Protein AF-A0A8S3S6G8-F1 (afdb_monomer_lite)

Foldseek 3Di:
DDDDDDDDDDDDDDPDDDDDPDDDDDDDDDDPDDPVNVVVVVVVVPPDPPPPPPPFAWDWDADPQGIEIWTWDADPVPRWIKTKFAFAAQFDQCDDPNPPPDTHGDHRDDDHHYRHDHAADEDDDDDPVCVVVDDPHYDSRHRGDMDMDTDD

Organism: Mytilus edulis (NCBI:txid6550)

Structure (mmCIF, N/CA/C/O backbone):
data_AF-A0A8S3S6G8-F1
#
_entry.id   AF-A0A8S3S6G8-F1
#
loop_
_atom_site.group_PDB
_atom_site.id
_atom_site.type_symbol
_atom_site.label_atom_id
_atom_site.label_alt_id
_atom_site.label_comp_id
_atom_site.label_asym_id
_atom_site.label_entity_id
_atom_site.label_seq_id
_atom_site.pdbx_PDB_ins_code
_atom_site.Cartn_x
_atom_site.Cartn_y
_atom_site.Cartn_z
_atom_site.occupancy
_atom_site.B_iso_or_equiv
_atom_site.auth_seq_id
_atom_site.auth_comp_id
_atom_site.auth_asym_id
_atom_site.auth_atom_id
_atom_site.pdbx_PDB_model_num
ATOM 1 N N . MET A 1 1 ? 22.219 21.750 53.949 1.00 35.62 1 MET A N 1
ATOM 2 C CA . MET A 1 1 ? 22.223 23.193 53.632 1.00 35.62 1 MET A CA 1
ATOM 3 C C . MET A 1 1 ? 22.457 23.296 52.139 1.00 35.62 1 MET A C 1
ATOM 5 O O . MET A 1 1 ? 23.449 22.751 51.696 1.00 35.62 1 MET A O 1
ATOM 9 N N . ASP A 1 2 ? 21.628 23.855 51.281 1.00 35.1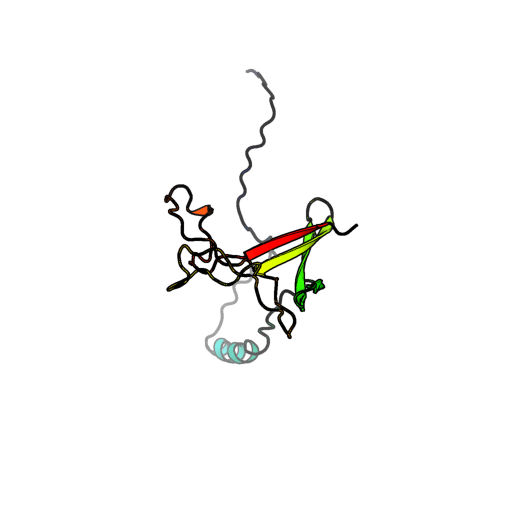9 2 ASP A N 1
ATOM 10 C CA . ASP A 1 2 ? 20.267 24.371 51.324 1.00 35.19 2 ASP A CA 1
ATOM 11 C C . ASP A 1 2 ? 19.784 24.314 49.858 1.00 35.19 2 ASP A C 1
ATOM 13 O O . ASP A 1 2 ? 20.585 24.209 48.927 1.00 35.19 2 ASP A O 1
ATOM 17 N N . ARG A 1 3 ? 18.472 24.292 49.669 1.00 42.91 3 ARG A N 1
ATOM 18 C CA . ARG A 1 3 ? 17.760 24.155 48.400 1.00 42.91 3 ARG A CA 1
ATOM 19 C C . ARG A 1 3 ? 18.036 25.338 47.475 1.00 42.91 3 ARG A C 1
ATOM 21 O O . ARG A 1 3 ? 17.983 26.462 47.949 1.00 42.91 3 ARG A O 1
ATOM 28 N N . GLN A 1 4 ? 18.043 25.099 46.162 1.00 39.19 4 GLN A N 1
ATOM 29 C CA . GLN A 1 4 ? 17.158 25.836 45.251 1.00 39.19 4 GLN A CA 1
ATOM 30 C C . GLN A 1 4 ? 16.626 24.907 44.150 1.00 39.19 4 GLN A C 1
ATOM 32 O O . GLN A 1 4 ? 17.378 24.251 43.436 1.00 39.19 4 GLN A O 1
ATOM 37 N N . ARG A 1 5 ? 15.291 24.845 44.070 1.00 40.88 5 ARG A N 1
ATOM 38 C CA . ARG A 1 5 ? 14.514 24.325 42.941 1.00 40.88 5 ARG A CA 1
ATOM 39 C C . ARG A 1 5 ? 14.622 25.316 41.785 1.00 40.88 5 ARG A C 1
ATOM 41 O O . ARG A 1 5 ? 14.381 26.497 42.009 1.00 40.88 5 ARG A O 1
ATOM 48 N N . LEU A 1 6 ? 14.773 24.807 40.569 1.00 28.20 6 LEU A N 1
ATOM 49 C CA . LEU A 1 6 ? 14.098 25.363 39.400 1.00 28.20 6 LEU A CA 1
ATOM 50 C C . LEU A 1 6 ? 13.431 24.202 38.659 1.00 28.20 6 LEU A C 1
ATOM 52 O O . LEU A 1 6 ? 14.081 23.252 38.237 1.00 28.20 6 LEU A O 1
ATOM 56 N N . ILE A 1 7 ? 12.104 24.277 38.627 1.00 38.00 7 ILE A N 1
ATOM 57 C CA . ILE A 1 7 ? 11.187 23.449 37.850 1.00 38.00 7 ILE A CA 1
ATOM 58 C C . ILE A 1 7 ? 10.970 24.204 36.542 1.00 38.00 7 ILE A C 1
ATOM 60 O O . ILE A 1 7 ? 10.486 25.331 36.612 1.00 38.00 7 ILE A O 1
ATOM 64 N N . ILE A 1 8 ? 11.306 23.598 35.402 1.00 40.16 8 ILE A N 1
ATOM 65 C CA . ILE A 1 8 ? 10.602 23.784 34.124 1.00 40.16 8 ILE A CA 1
ATOM 66 C C . ILE A 1 8 ? 10.670 22.436 33.395 1.00 40.16 8 ILE A C 1
ATOM 68 O O . ILE A 1 8 ? 11.695 21.754 33.430 1.00 40.16 8 ILE A O 1
ATOM 72 N N . ASP A 1 9 ? 9.533 22.033 32.849 1.00 30.72 9 ASP A N 1
ATOM 73 C CA . ASP A 1 9 ? 9.119 20.658 32.610 1.00 30.72 9 ASP A CA 1
ATOM 74 C C . ASP A 1 9 ? 10.018 19.860 31.662 1.00 30.72 9 ASP A C 1
ATOM 76 O O . ASP A 1 9 ? 10.218 20.187 30.492 1.00 30.72 9 ASP A O 1
ATOM 80 N N . GLY A 1 10 ? 10.545 18.765 32.207 1.00 37.66 10 GLY A N 1
ATOM 81 C CA . GLY A 1 10 ? 11.263 17.739 31.481 1.00 37.66 10 GLY A CA 1
ATOM 82 C C . GLY A 1 10 ? 10.311 16.653 31.005 1.00 37.66 10 GLY A C 1
ATOM 83 O O . GLY A 1 10 ? 9.772 15.907 31.815 1.00 37.66 10 GLY A O 1
ATOM 84 N N . TYR A 1 11 ? 10.202 16.507 29.690 1.00 34.50 11 TYR A N 1
ATOM 85 C CA . TYR A 1 11 ? 9.819 15.248 29.064 1.00 34.50 11 TYR A CA 1
ATOM 86 C C . TYR A 1 11 ? 10.816 14.961 27.942 1.00 34.50 11 TYR A C 1
ATOM 88 O O . TYR A 1 11 ? 10.641 15.340 26.788 1.00 34.50 11 TYR A O 1
ATOM 96 N N . TYR A 1 12 ? 11.925 14.330 28.329 1.00 35.38 12 TYR A N 1
ATOM 97 C CA . TYR A 1 12 ? 12.775 13.582 27.410 1.00 35.38 12 TYR A CA 1
ATOM 98 C C . TYR A 1 12 ? 12.029 12.297 27.041 1.00 35.38 12 TYR A C 1
ATOM 100 O O . TYR A 1 12 ? 11.771 11.458 27.905 1.00 35.38 12 TYR A O 1
ATOM 108 N N . TRP A 1 13 ? 11.695 12.135 25.763 1.00 28.09 13 TRP A N 1
ATOM 109 C CA . TRP A 1 13 ? 11.174 10.883 25.224 1.00 28.09 13 TRP A CA 1
ATOM 110 C C . TRP A 1 13 ? 12.317 9.876 25.099 1.00 28.09 13 TRP A C 1
ATOM 112 O O . TRP A 1 13 ? 13.071 9.880 24.130 1.00 28.09 13 TRP A O 1
ATOM 122 N N . ILE A 1 14 ? 12.468 9.018 26.106 1.00 35.78 14 ILE A N 1
ATOM 123 C CA . ILE A 1 14 ? 13.240 7.781 25.984 1.00 35.78 14 ILE A CA 1
ATOM 124 C C . ILE A 1 14 ? 12.229 6.680 25.672 1.00 35.78 14 ILE A C 1
ATOM 126 O O . ILE A 1 14 ? 11.649 6.090 26.582 1.00 35.78 14 ILE A O 1
ATOM 130 N N . PHE A 1 15 ? 12.014 6.383 24.391 1.00 33.50 15 PHE A N 1
ATOM 131 C CA . PHE A 1 15 ? 11.375 5.127 24.007 1.00 33.50 15 PHE A CA 1
ATOM 132 C C . PHE A 1 15 ? 12.411 4.013 24.153 1.00 33.50 15 PHE A C 1
ATOM 134 O O . PHE A 1 15 ? 13.184 3.724 23.243 1.00 33.50 15 PHE A O 1
ATOM 141 N N . LYS A 1 16 ? 12.466 3.414 25.347 1.00 32.72 16 LYS A N 1
ATOM 142 C CA . LYS A 1 16 ? 13.138 2.132 25.544 1.00 32.72 16 LYS A CA 1
ATOM 143 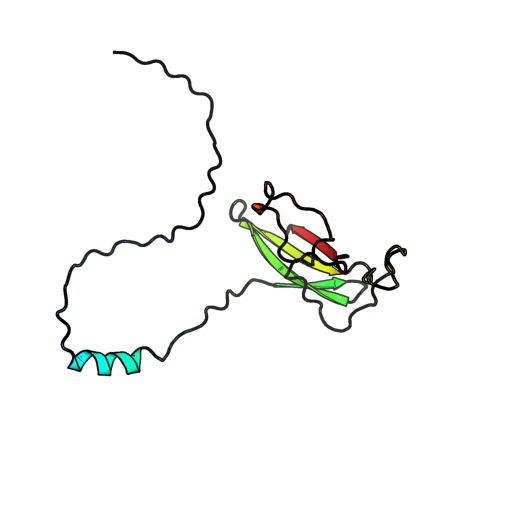C C . LYS A 1 16 ? 12.114 1.029 25.313 1.00 32.72 16 LYS A C 1
ATOM 145 O O . LYS A 1 16 ? 11.096 0.956 25.994 1.00 32.72 16 LYS A O 1
ATOM 150 N N . THR A 1 17 ? 12.411 0.214 24.315 1.00 37.03 17 THR A N 1
ATOM 151 C CA . THR A 1 17 ? 11.632 -0.929 23.861 1.00 37.03 17 THR A CA 1
ATOM 152 C C . THR A 1 17 ? 11.496 -2.009 24.939 1.00 37.03 17 THR A C 1
ATOM 154 O O . THR A 1 17 ? 12.369 -2.182 25.791 1.00 37.03 17 THR A O 1
ATOM 157 N N . ASN A 1 18 ? 10.373 -2.728 24.857 1.00 32.78 18 ASN A N 1
ATOM 158 C CA . ASN A 1 18 ? 10.135 -4.107 25.284 1.00 32.78 18 ASN A CA 1
ATOM 159 C C . ASN A 1 18 ? 10.836 -4.585 26.563 1.00 32.78 18 ASN A C 1
ATOM 161 O O . ASN A 1 18 ? 11.963 -5.074 26.540 1.00 32.78 18 ASN A O 1
ATOM 165 N N . SER A 1 19 ? 10.091 -4.606 27.669 1.00 31.64 19 SER A N 1
ATOM 166 C CA . SER A 1 19 ? 10.387 -5.521 28.770 1.00 31.64 19 SER A CA 1
ATOM 167 C C . SER A 1 19 ? 9.096 -6.114 29.315 1.00 31.64 19 SER A C 1
ATOM 169 O O . SER A 1 19 ? 8.330 -5.485 30.046 1.00 31.64 19 SER A O 1
ATOM 171 N N . VAL A 1 20 ? 8.869 -7.353 28.890 1.00 38.84 20 VAL A N 1
ATOM 172 C CA . VAL A 1 20 ? 7.894 -8.302 29.415 1.00 38.84 20 VAL A CA 1
ATOM 173 C C . VAL A 1 20 ? 7.915 -8.261 30.945 1.00 38.84 20 VAL A C 1
ATOM 175 O O . VAL A 1 20 ? 8.947 -8.482 31.580 1.00 38.84 20 VAL A O 1
ATOM 178 N N . HIS A 1 21 ? 6.754 -7.996 31.541 1.00 33.81 21 HIS A N 1
ATOM 179 C CA . HIS A 1 21 ? 6.521 -8.142 32.974 1.00 33.81 21 HIS A CA 1
ATOM 180 C C . HIS A 1 21 ? 6.674 -9.616 33.377 1.00 33.81 21 HIS A C 1
ATOM 182 O O . HIS A 1 21 ? 5.707 -10.375 33.387 1.00 33.81 21 HIS A O 1
ATOM 188 N N . ASN A 1 22 ? 7.882 -10.030 33.757 1.00 30.36 22 ASN A N 1
ATOM 189 C CA . ASN A 1 22 ? 8.068 -11.282 34.480 1.00 30.36 22 ASN A CA 1
ATOM 190 C C . ASN A 1 22 ? 7.844 -11.026 35.973 1.00 30.36 22 ASN A C 1
ATOM 192 O O . ASN A 1 22 ? 8.711 -10.517 36.685 1.00 30.36 22 ASN A O 1
ATOM 196 N N . ARG A 1 23 ? 6.644 -11.380 36.450 1.00 35.66 23 ARG A N 1
ATOM 197 C CA . ARG A 1 23 ? 6.364 -11.520 37.882 1.00 35.66 23 ARG A CA 1
ATOM 198 C C . ARG A 1 23 ? 7.229 -12.650 38.438 1.00 35.66 23 ARG A C 1
ATOM 200 O O . ARG A 1 23 ? 7.058 -13.810 38.076 1.00 35.66 23 ARG A O 1
ATOM 207 N N . LEU A 1 24 ? 8.151 -12.298 39.330 1.00 32.84 24 LEU A N 1
ATOM 208 C CA . LEU A 1 24 ? 8.910 -13.245 40.139 1.00 32.84 24 LEU A CA 1
ATOM 209 C C . LEU A 1 24 ? 7.953 -13.988 41.080 1.00 32.84 24 LEU A C 1
ATOM 211 O O . LEU A 1 24 ? 7.550 -13.450 42.110 1.00 32.84 24 LEU A O 1
ATOM 215 N N . ASN A 1 25 ? 7.618 -15.235 40.753 1.00 34.53 25 ASN A N 1
ATOM 216 C CA . ASN A 1 25 ? 7.058 -16.153 41.735 1.00 34.53 25 ASN A CA 1
ATOM 217 C C . ASN A 1 25 ? 8.203 -16.742 42.562 1.00 34.53 25 ASN A C 1
ATOM 219 O O . ASN A 1 25 ? 9.037 -17.504 42.076 1.00 34.53 25 ASN A O 1
ATOM 223 N N . GLN A 1 26 ? 8.231 -16.352 43.834 1.00 44.19 26 GLN A N 1
ATOM 224 C CA . GLN A 1 26 ? 9.028 -16.979 44.875 1.00 44.19 26 GLN A CA 1
ATOM 225 C C . GLN A 1 26 ? 8.617 -18.447 45.018 1.00 44.19 26 GLN A C 1
ATOM 227 O O . GLN A 1 26 ? 7.479 -18.719 45.390 1.00 44.19 26 GLN A O 1
ATOM 232 N N . GLN A 1 27 ? 9.544 -19.373 44.766 1.00 37.41 27 GLN A N 1
ATOM 233 C CA . GLN A 1 27 ? 9.713 -20.620 45.522 1.00 37.41 27 GLN A CA 1
ATOM 234 C C . GLN A 1 27 ? 10.952 -21.362 45.004 1.00 37.41 27 GLN A C 1
ATOM 236 O O . GLN A 1 27 ? 10.939 -22.006 43.958 1.00 37.41 27 GLN A O 1
ATOM 241 N N . GLY A 1 28 ? 12.050 -21.261 45.752 1.00 43.28 28 GLY A N 1
ATOM 242 C CA . GLY A 1 28 ? 13.247 -22.054 45.512 1.00 43.28 28 GLY A CA 1
ATOM 243 C C . GLY A 1 28 ? 13.011 -23.518 45.876 1.00 43.28 28 GLY A C 1
ATOM 244 O O . GLY A 1 28 ? 12.817 -23.847 47.045 1.00 43.28 28 GLY A O 1
ATOM 245 N N . LYS A 1 29 ? 13.086 -24.404 44.882 1.00 35.59 29 LYS A N 1
ATOM 246 C CA . LYS A 1 29 ? 13.415 -25.820 45.071 1.00 35.59 29 LYS A CA 1
ATOM 247 C C . LYS A 1 29 ? 14.422 -26.227 44.001 1.00 35.59 29 LYS A C 1
ATOM 249 O O . LYS A 1 29 ? 14.087 -26.318 42.825 1.00 35.59 29 LYS A O 1
ATOM 254 N N . VAL A 1 30 ? 15.664 -26.465 44.418 1.00 37.44 30 VAL A N 1
ATOM 255 C CA . VAL A 1 30 ? 16.684 -27.097 43.573 1.00 37.44 30 VAL A CA 1
ATOM 256 C C . VAL A 1 30 ? 16.368 -28.590 43.542 1.00 37.44 30 VAL A C 1
ATOM 258 O O . VAL A 1 30 ? 16.667 -29.319 44.486 1.00 37.44 30 VAL A O 1
ATOM 261 N N . PHE A 1 31 ? 15.699 -29.041 42.482 1.00 44.12 31 PHE A N 1
ATOM 262 C CA . PHE A 1 31 ? 15.462 -30.461 42.240 1.00 44.12 31 PHE A CA 1
ATOM 263 C C . PHE A 1 31 ? 16.725 -31.084 41.636 1.00 44.12 31 PHE A C 1
ATOM 265 O O . PHE A 1 31 ? 17.164 -30.710 40.550 1.00 44.12 31 PHE A O 1
ATOM 272 N N . LYS A 1 32 ? 17.333 -32.030 42.359 1.00 43.69 32 LYS A N 1
ATOM 273 C CA . LYS A 1 32 ? 18.475 -32.819 41.884 1.00 43.69 32 LYS A CA 1
ATOM 274 C C . LYS A 1 32 ? 17.936 -33.882 40.920 1.00 43.69 32 LYS A C 1
ATOM 276 O O . LYS A 1 32 ? 17.258 -34.809 41.353 1.00 43.69 32 LYS A O 1
ATOM 281 N N . MET A 1 33 ? 18.149 -33.684 39.619 1.00 44.56 33 MET A N 1
ATOM 282 C CA . MET A 1 33 ? 17.510 -34.470 38.558 1.00 44.56 33 MET A CA 1
ATOM 283 C C . MET A 1 33 ? 18.400 -35.658 38.154 1.00 44.56 33 MET A C 1
ATOM 285 O O . MET A 1 33 ? 19.525 -35.462 37.707 1.00 44.56 33 MET A O 1
ATOM 289 N N . ASP A 1 34 ? 17.902 -36.878 38.372 1.00 52.84 34 ASP A N 1
ATOM 290 C CA . ASP A 1 34 ? 18.543 -38.151 38.003 1.00 52.84 34 ASP A CA 1
ATOM 291 C C . ASP A 1 34 ? 18.465 -38.391 36.479 1.00 52.84 34 ASP A C 1
ATOM 293 O O . ASP A 1 34 ? 17.432 -38.114 35.862 1.00 52.84 34 ASP A O 1
ATOM 297 N N . GLU A 1 35 ? 19.527 -38.923 35.859 1.00 54.91 35 GLU A N 1
ATOM 298 C CA . GLU A 1 35 ? 19.667 -39.095 34.394 1.00 54.91 35 GLU A CA 1
ATOM 299 C C . GLU A 1 35 ? 18.557 -39.958 33.767 1.00 54.91 35 GLU A C 1
ATOM 301 O O . GLU A 1 35 ? 18.266 -39.853 32.573 1.00 54.91 35 GLU A O 1
ATOM 306 N N . ARG A 1 36 ? 17.894 -40.799 34.568 1.00 52.94 36 ARG A N 1
ATOM 307 C CA . ARG A 1 36 ? 16.786 -41.654 34.118 1.00 52.94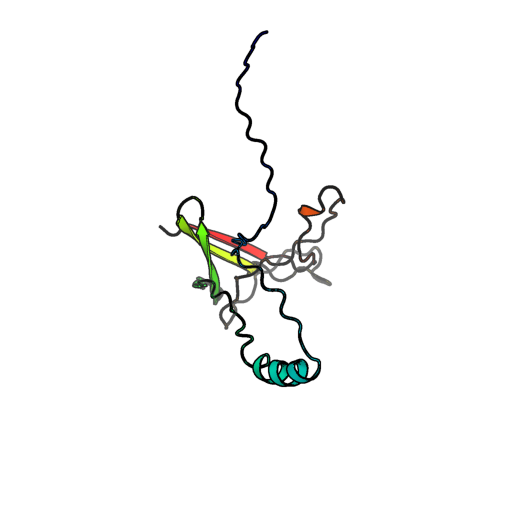 36 ARG A CA 1
ATOM 308 C C . ARG A 1 36 ? 15.459 -40.899 33.985 1.00 52.94 36 ARG A C 1
ATOM 310 O O . ARG A 1 36 ? 14.618 -41.309 33.189 1.00 52.94 36 ARG A O 1
ATOM 317 N N . SER A 1 37 ? 15.303 -39.762 34.664 1.00 52.62 37 SER A N 1
ATOM 318 C CA . SER A 1 37 ? 14.117 -38.892 34.581 1.00 52.62 37 SER A CA 1
ATOM 319 C C . SER A 1 37 ? 14.115 -37.984 33.342 1.00 52.62 37 SER A C 1
ATOM 321 O O . SER A 1 37 ? 13.081 -37.420 32.988 1.00 52.62 37 SER A O 1
ATOM 323 N N . LEU A 1 38 ? 15.254 -37.866 32.647 1.00 47.66 38 LEU A N 1
ATOM 324 C CA . LEU A 1 38 ? 15.431 -37.002 31.473 1.00 47.66 38 LEU A CA 1
ATOM 325 C C . LEU A 1 38 ? 14.727 -37.541 30.215 1.00 47.66 38 LEU A C 1
ATOM 327 O O . LEU A 1 38 ? 14.335 -36.773 29.340 1.00 47.66 38 LEU A O 1
ATOM 331 N N . LYS A 1 39 ? 14.527 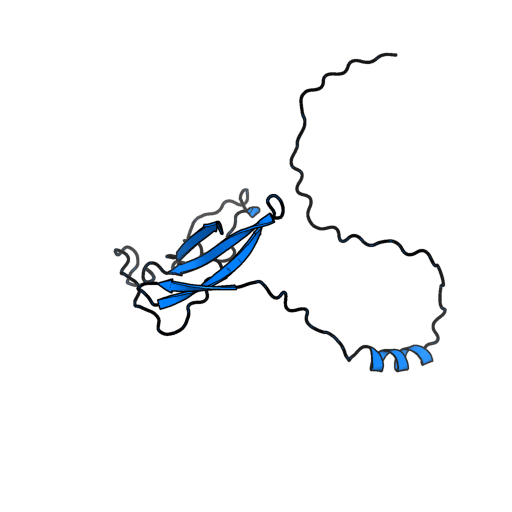-38.862 30.122 1.00 44.53 39 LYS A N 1
ATOM 332 C CA . LYS A 1 39 ? 13.957 -39.495 28.920 1.00 44.53 39 LYS A CA 1
ATOM 333 C C . LYS A 1 39 ? 12.428 -39.496 28.894 1.00 44.53 39 LYS A C 1
ATOM 335 O O . LYS A 1 39 ? 11.848 -39.490 27.814 1.00 44.53 39 LYS A O 1
ATOM 340 N N . THR A 1 40 ? 11.772 -39.439 30.051 1.00 48.31 40 THR A N 1
ATOM 341 C CA . THR A 1 40 ? 10.301 -39.461 30.130 1.00 48.31 40 THR A CA 1
ATOM 342 C C . THR A 1 40 ? 9.685 -38.071 29.926 1.00 48.31 40 THR A C 1
ATOM 344 O O . THR A 1 40 ? 8.586 -37.958 29.394 1.00 48.31 40 THR A O 1
ATOM 347 N N . LEU A 1 41 ? 10.410 -36.996 30.261 1.00 47.12 41 LEU A N 1
ATOM 348 C CA . LEU A 1 41 ? 9.975 -35.610 30.022 1.00 47.12 41 LEU A CA 1
ATOM 349 C C . LEU A 1 41 ? 10.047 -35.192 28.541 1.00 47.12 41 LEU A C 1
ATOM 351 O O . LEU A 1 41 ? 9.319 -34.297 28.119 1.00 47.12 41 LEU A O 1
ATOM 355 N N . LEU A 1 42 ? 10.867 -35.871 27.734 1.00 48.34 42 LEU A N 1
ATOM 356 C CA . LEU A 1 42 ? 11.071 -35.549 26.317 1.00 48.34 42 LEU A CA 1
ATOM 357 C C . LEU A 1 42 ? 9.869 -35.920 25.426 1.00 48.34 42 LEU A C 1
ATOM 359 O O . LEU A 1 42 ? 9.712 -35.356 24.351 1.00 48.34 42 LEU A O 1
ATOM 363 N N . VAL A 1 43 ? 8.993 -36.825 25.877 1.00 47.47 43 VAL A N 1
ATOM 364 C CA . VAL A 1 43 ? 7.846 -37.306 25.080 1.00 47.47 43 VAL A CA 1
ATOM 365 C C . VAL A 1 43 ? 6.587 -36.450 25.286 1.00 47.47 43 VAL A C 1
ATOM 367 O O . VAL A 1 43 ? 5.751 -36.368 24.394 1.00 47.47 43 VAL A O 1
ATOM 370 N N . ILE A 1 44 ? 6.466 -35.744 26.417 1.00 52.62 44 ILE A N 1
ATOM 371 C CA . ILE A 1 44 ? 5.313 -34.867 26.710 1.00 52.62 44 ILE A CA 1
ATOM 372 C C . ILE A 1 44 ? 5.550 -33.433 26.189 1.00 52.62 44 ILE A C 1
ATOM 374 O O . ILE A 1 44 ? 4.601 -32.704 25.923 1.00 52.62 44 ILE A O 1
ATOM 378 N N . GLY A 1 45 ? 6.806 -33.035 25.954 1.00 43.91 45 GLY A N 1
ATOM 379 C CA . GLY A 1 45 ? 7.162 -31.703 25.437 1.00 43.91 45 GLY A CA 1
ATOM 380 C C . GLY A 1 45 ? 6.946 -31.481 23.932 1.00 43.91 45 GLY A C 1
ATOM 381 O O . GLY A 1 45 ? 7.222 -30.391 23.445 1.00 43.91 45 GLY A O 1
ATOM 382 N N . LEU A 1 46 ? 6.479 -32.488 23.187 1.00 51.66 46 LEU A N 1
ATOM 383 C CA . LEU A 1 46 ? 6.355 -32.446 21.720 1.00 51.66 46 LEU A CA 1
ATOM 384 C C . LEU A 1 46 ? 4.934 -32.161 21.209 1.00 51.66 46 LEU A C 1
ATOM 386 O O . LEU A 1 46 ? 4.722 -32.121 20.000 1.00 51.66 46 LEU A O 1
ATOM 390 N N . PHE A 1 47 ? 3.961 -31.933 22.095 1.00 53.59 47 PHE A N 1
ATOM 391 C CA . PHE A 1 47 ? 2.562 -31.752 21.703 1.00 53.59 47 PHE A CA 1
ATOM 392 C C . PHE A 1 47 ? 1.913 -30.570 22.430 1.00 53.59 47 PHE A C 1
ATOM 394 O O . PHE A 1 47 ? 1.105 -30.768 23.322 1.00 53.59 47 PHE A O 1
ATOM 401 N N . THR A 1 48 ? 2.328 -29.349 22.078 1.00 51.28 48 THR A N 1
ATOM 402 C CA . THR A 1 48 ? 1.478 -28.155 21.859 1.00 51.28 48 THR A CA 1
ATOM 403 C C . THR A 1 48 ? 2.386 -26.936 21.675 1.00 51.28 48 THR A C 1
ATOM 405 O O . THR A 1 48 ? 2.525 -26.105 22.571 1.00 51.28 48 THR A O 1
ATOM 408 N N . ILE A 1 49 ? 3.004 -26.800 20.501 1.00 60.88 49 ILE A N 1
ATOM 409 C CA . ILE A 1 49 ? 3.323 -25.460 19.997 1.00 60.88 49 ILE A CA 1
ATOM 410 C C . ILE A 1 49 ? 2.053 -25.024 19.271 1.00 60.88 49 ILE A C 1
ATOM 412 O O . ILE A 1 49 ? 1.885 -25.267 18.081 1.00 60.88 49 ILE A O 1
ATOM 416 N N . GLY A 1 50 ? 1.091 -24.500 20.029 1.00 58.28 50 GLY A N 1
ATOM 417 C CA . GLY A 1 50 ? 0.022 -23.718 19.428 1.00 58.28 50 GLY A CA 1
ATOM 418 C C . GLY A 1 50 ? 0.665 -22.431 18.940 1.00 58.28 50 GLY A C 1
ATOM 419 O O . GLY A 1 50 ? 1.051 -21.604 19.762 1.00 58.28 50 GLY A O 1
ATOM 420 N N . SER A 1 51 ? 0.849 -22.284 17.630 1.00 59.91 51 SER A N 1
ATOM 421 C CA . SER A 1 51 ? 1.178 -20.983 17.058 1.00 59.91 51 SER A CA 1
ATOM 422 C C . SER A 1 51 ? 0.022 -20.047 17.393 1.00 59.91 51 SER A C 1
ATOM 424 O O . SER A 1 51 ? -1.085 -20.237 16.896 1.00 59.91 51 SER A O 1
ATOM 426 N N . THR A 1 52 ? 0.247 -19.075 18.274 1.00 52.16 52 THR A N 1
ATOM 427 C CA . THR A 1 52 ? -0.679 -17.959 18.452 1.00 52.16 52 THR A CA 1
ATOM 428 C C . THR A 1 52 ? -0.603 -17.138 17.171 1.00 52.16 52 THR A C 1
ATOM 430 O O . THR A 1 52 ? 0.319 -16.344 16.996 1.00 52.16 52 THR A O 1
ATOM 433 N N . THR A 1 53 ? -1.499 -17.395 16.222 1.00 59.41 53 THR A N 1
ATOM 434 C CA . THR A 1 53 ? -1.753 -16.442 15.144 1.00 59.41 53 THR A CA 1
ATOM 435 C C . THR A 1 53 ? -2.344 -15.213 15.809 1.00 59.41 53 THR A C 1
ATOM 437 O O . THR A 1 53 ? -3.410 -15.310 16.417 1.00 59.41 53 THR A O 1
ATOM 440 N N . ASP A 1 54 ? -1.616 -14.103 15.772 1.00 59.97 54 ASP A N 1
ATOM 441 C CA . ASP A 1 54 ? -2.154 -12.808 16.165 1.00 59.97 54 ASP A CA 1
ATOM 442 C C . ASP A 1 54 ? -3.281 -12.491 15.174 1.00 59.97 54 ASP A C 1
ATOM 444 O O . ASP A 1 54 ? -3.037 -12.227 13.994 1.00 59.97 54 ASP A O 1
ATOM 448 N N . GLU A 1 55 ? -4.526 -12.706 15.598 1.00 73.12 55 GLU A N 1
ATOM 449 C CA . GLU A 1 55 ? -5.708 -12.492 14.769 1.00 73.12 55 GLU A CA 1
ATOM 450 C C . GLU A 1 55 ? -5.953 -10.984 14.710 1.00 73.12 55 GLU A C 1
ATOM 452 O O . GLU A 1 55 ? -6.675 -10.415 15.525 1.00 73.12 55 GLU A O 1
ATOM 457 N N . GLN A 1 56 ? -5.264 -10.317 13.783 1.00 82.56 56 GLN A N 1
ATOM 458 C CA . GLN A 1 56 ? -5.459 -8.896 13.541 1.00 82.56 56 GLN A CA 1
ATOM 459 C C . GLN A 1 56 ? -6.802 -8.682 12.838 1.00 82.56 56 GLN A C 1
ATOM 461 O O . GLN A 1 56 ? -7.058 -9.261 11.780 1.00 82.56 56 GLN A O 1
ATOM 466 N N . ASP A 1 57 ? -7.645 -7.821 13.409 1.00 93.75 57 ASP A N 1
ATOM 467 C CA . ASP A 1 57 ? -8.918 -7.430 12.807 1.00 93.75 57 ASP A CA 1
ATOM 468 C C . ASP A 1 57 ? -8.696 -6.884 11.385 1.00 93.75 57 ASP A C 1
ATOM 470 O O . ASP A 1 57 ? -7.796 -6.075 11.134 1.00 93.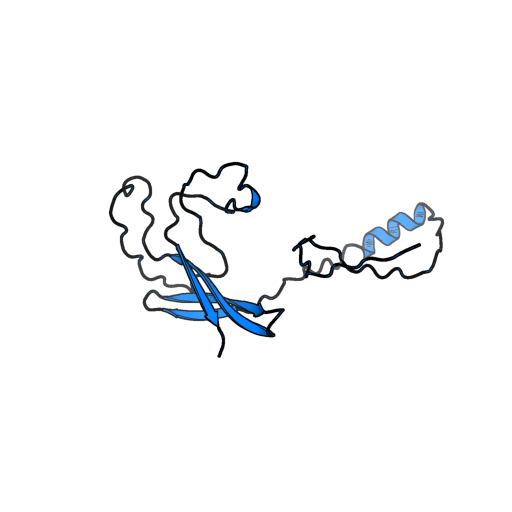75 57 ASP A O 1
ATOM 474 N N . THR A 1 58 ? -9.541 -7.304 10.442 1.00 96.06 58 THR A N 1
ATOM 475 C CA . THR A 1 58 ? -9.459 -6.892 9.033 1.00 96.06 58 THR A CA 1
ATOM 476 C C . THR A 1 58 ? -10.757 -6.266 8.545 1.00 96.06 58 THR A C 1
ATOM 478 O O . THR A 1 58 ? -11.834 -6.469 9.110 1.00 96.06 58 THR A O 1
ATOM 481 N N . ILE A 1 59 ? -10.655 -5.483 7.473 1.00 96.50 59 ILE A N 1
ATOM 482 C CA . ILE A 1 59 ? -11.795 -4.843 6.817 1.00 96.50 59 ILE A CA 1
ATOM 483 C C . ILE A 1 59 ? -11.640 -4.910 5.300 1.00 96.50 59 ILE A C 1
ATOM 485 O O . ILE A 1 59 ? -10.555 -4.677 4.776 1.00 96.50 59 ILE A O 1
ATOM 489 N N . VAL A 1 60 ? -12.730 -5.210 4.590 1.00 97.69 60 VAL A N 1
ATOM 490 C CA . VAL A 1 60 ? -12.767 -5.220 3.122 1.00 97.69 60 VAL A CA 1
ATOM 491 C C . VAL A 1 60 ? -13.611 -4.055 2.618 1.00 97.69 60 VAL A C 1
ATOM 493 O O . VAL A 1 60 ? -14.709 -3.822 3.122 1.00 97.69 60 VAL A O 1
ATOM 496 N N . VAL A 1 61 ? -13.095 -3.328 1.627 1.00 97.19 61 VAL A N 1
ATOM 497 C CA . VAL A 1 61 ? -13.768 -2.191 0.985 1.00 97.19 61 VAL A CA 1
ATOM 498 C C . VAL A 1 61 ? -13.695 -2.339 -0.530 1.00 97.19 61 VAL A C 1
ATOM 500 O O . VAL A 1 61 ? -12.649 -2.681 -1.078 1.00 97.19 61 VAL A O 1
ATOM 503 N N . ASP A 1 62 ? -14.794 -2.038 -1.214 1.00 97.62 62 ASP A N 1
ATOM 504 C CA . ASP A 1 62 ? -14.845 -2.043 -2.673 1.00 97.62 62 ASP A CA 1
ATOM 505 C C . ASP A 1 62 ? -14.365 -0.713 -3.257 1.00 97.62 62 ASP A C 1
ATOM 507 O O . ASP A 1 62 ? -14.804 0.370 -2.861 1.00 97.62 62 ASP A O 1
ATOM 511 N N . THR A 1 63 ? -13.477 -0.793 -4.247 1.00 95.94 63 THR A N 1
ATOM 512 C CA . THR A 1 63 ? -13.020 0.357 -5.033 1.00 95.94 63 THR A CA 1
ATOM 513 C C . THR A 1 63 ? -13.429 0.197 -6.496 1.00 95.94 63 THR A C 1
ATOM 515 O O . THR A 1 63 ? -13.861 -0.869 -6.931 1.00 95.94 63 THR A O 1
ATOM 518 N N . LYS A 1 64 ? -13.233 1.245 -7.306 1.00 95.75 64 LYS A N 1
ATOM 519 C CA . LYS A 1 64 ? -13.463 1.170 -8.762 1.00 95.75 64 LYS A CA 1
ATOM 520 C C . LYS A 1 64 ? -12.563 0.148 -9.470 1.00 95.75 64 LYS A C 1
ATOM 522 O O . LYS A 1 64 ? -12.897 -0.267 -10.573 1.00 95.75 64 LYS A O 1
ATOM 527 N N . LEU A 1 65 ? -11.426 -0.200 -8.867 1.00 96.62 65 LEU A N 1
ATOM 528 C CA . LEU A 1 65 ? -10.431 -1.118 -9.421 1.00 96.62 65 LEU A CA 1
ATOM 529 C C . LEU A 1 65 ? -10.561 -2.541 -8.858 1.00 96.62 65 LEU A C 1
ATOM 531 O O . LEU A 1 65 ? -9.895 -3.440 -9.350 1.00 96.62 65 LEU A O 1
ATOM 535 N N . GLY A 1 66 ? -11.426 -2.748 -7.864 1.00 97.19 66 GLY A N 1
ATOM 536 C CA . GLY A 1 66 ? -11.619 -4.023 -7.179 1.00 97.19 66 GLY A CA 1
ATOM 537 C C . GLY A 1 66 ? -11.599 -3.867 -5.660 1.00 97.19 66 GLY A C 1
ATOM 538 O O . GLY A 1 66 ? -11.369 -2.777 -5.125 1.00 97.19 66 GLY A O 1
ATOM 539 N N . SER A 1 67 ? -11.869 -4.958 -4.951 1.00 98.38 67 SER A N 1
ATOM 540 C CA . SER A 1 67 ? -11.934 -4.974 -3.487 1.00 98.38 67 SER A CA 1
ATOM 541 C C . SER A 1 67 ? -10.535 -4.951 -2.868 1.00 98.38 67 SER A C 1
ATOM 543 O O . SER A 1 67 ? -9.619 -5.591 -3.385 1.00 98.38 67 SER A O 1
ATOM 545 N N . ILE A 1 68 ? -10.363 -4.237 -1.758 1.00 98.31 68 ILE A N 1
ATOM 546 C CA . ILE A 1 68 ? -9.120 -4.189 -0.974 1.00 98.31 68 ILE A CA 1
ATOM 547 C C . ILE A 1 68 ? -9.388 -4.655 0.455 1.00 98.31 68 ILE A C 1
ATOM 549 O O . ILE A 1 68 ? -10.428 -4.325 1.022 1.00 98.31 68 ILE A O 1
ATOM 553 N N . LYS A 1 69 ? -8.453 -5.402 1.044 1.00 98.38 69 LYS A N 1
ATOM 554 C CA . LYS A 1 69 ? -8.495 -5.861 2.438 1.00 98.38 69 LYS A CA 1
ATOM 555 C C . LYS A 1 69 ? -7.423 -5.134 3.247 1.00 98.38 69 LYS A C 1
ATOM 557 O O . LYS A 1 69 ? -6.243 -5.341 2.999 1.00 98.38 69 LYS A O 1
ATOM 562 N N . GLY A 1 70 ? -7.834 -4.304 4.197 1.00 97.50 70 GLY A N 1
ATOM 563 C CA . GLY A 1 70 ? -6.956 -3.607 5.135 1.00 97.50 70 GLY A CA 1
ATOM 564 C C . GLY A 1 70 ? -7.005 -4.199 6.543 1.00 97.50 70 GLY A C 1
ATOM 565 O O . GLY A 1 70 ? -7.727 -5.166 6.808 1.00 97.50 70 GLY A O 1
ATOM 566 N N . THR A 1 71 ? -6.263 -3.580 7.454 1.00 97.38 71 THR A N 1
ATOM 567 C CA . THR A 1 71 ? -6.221 -3.924 8.881 1.00 97.38 71 THR A CA 1
ATOM 568 C C . THR A 1 71 ? -6.960 -2.885 9.715 1.00 97.38 71 THR A C 1
ATOM 570 O O . THR A 1 71 ? -7.078 -1.720 9.333 1.00 97.38 71 THR A O 1
ATOM 573 N N . VAL A 1 72 ? -7.446 -3.293 10.882 1.00 96.25 72 VAL A N 1
ATOM 574 C CA . VAL A 1 72 ? -7.978 -2.383 11.895 1.00 96.25 72 VAL A CA 1
ATOM 575 C C . VAL A 1 72 ? -6.925 -2.236 12.984 1.00 96.25 72 VAL A C 1
ATOM 577 O O . VAL A 1 72 ? -6.560 -3.203 13.650 1.00 96.25 72 VAL A O 1
ATOM 580 N N . TRP A 1 73 ? -6.421 -1.021 13.154 1.00 94.12 73 TRP A N 1
ATOM 581 C CA . TRP A 1 73 ? -5.549 -0.668 14.264 1.00 94.12 73 TRP A CA 1
ATOM 582 C C . TRP A 1 73 ? -6.365 0.014 15.355 1.00 94.12 73 TRP A C 1
ATOM 584 O O . TRP A 1 73 ? -7.260 0.803 15.064 1.00 94.12 73 TRP A O 1
ATOM 594 N N . LYS A 1 74 ? -6.068 -0.278 16.619 1.00 93.12 74 LYS A N 1
ATOM 595 C CA . LYS A 1 74 ? -6.719 0.370 17.755 1.00 93.12 74 LYS A CA 1
ATOM 596 C C . LYS A 1 74 ? -5.711 1.242 18.481 1.00 93.12 74 LYS A C 1
ATOM 598 O O . LYS A 1 74 ? -4.687 0.747 18.942 1.00 93.12 74 LYS A O 1
ATOM 603 N N . SER A 1 75 ? -6.036 2.521 18.613 1.00 88.88 75 SER A N 1
ATOM 604 C CA . SER A 1 75 ? -5.225 3.472 19.359 1.00 88.88 75 SER A CA 1
ATOM 605 C C . SER A 1 75 ? -5.157 3.086 20.828 1.00 88.88 75 SER A C 1
ATOM 607 O O . SER A 1 75 ? -6.187 2.951 21.488 1.00 88.88 75 SER A O 1
ATOM 609 N N . GLU A 1 76 ? -3.944 2.931 21.357 1.00 91.50 76 GLU A N 1
ATOM 610 C CA . GLU A 1 76 ? -3.737 2.702 22.790 1.00 91.50 76 GLU A CA 1
ATOM 611 C C . GLU A 1 76 ? -4.051 3.956 23.620 1.00 91.50 76 GLU A C 1
ATOM 613 O O . GLU A 1 76 ? -4.463 3.844 24.772 1.00 91.50 76 GLU A O 1
ATOM 618 N N . GLU A 1 77 ? -3.894 5.146 23.031 1.00 90.56 77 GLU A N 1
ATOM 619 C CA . GLU A 1 77 ? -4.125 6.426 23.706 1.00 90.56 77 GLU A CA 1
ATOM 620 C C . GLU A 1 77 ? -5.612 6.795 23.744 1.00 90.56 77 GLU A C 1
ATOM 622 O O . GLU A 1 77 ? -6.145 7.132 24.800 1.00 90.56 77 GLU A O 1
ATOM 627 N N . THR A 1 78 ? -6.294 6.721 22.597 1.00 90.56 78 THR A N 1
ATOM 628 C CA . THR A 1 78 ? -7.695 7.162 22.467 1.00 90.56 78 THR A CA 1
ATOM 629 C C . THR A 1 78 ? -8.693 6.010 22.538 1.00 90.56 78 THR A C 1
ATOM 631 O O . THR A 1 78 ? -9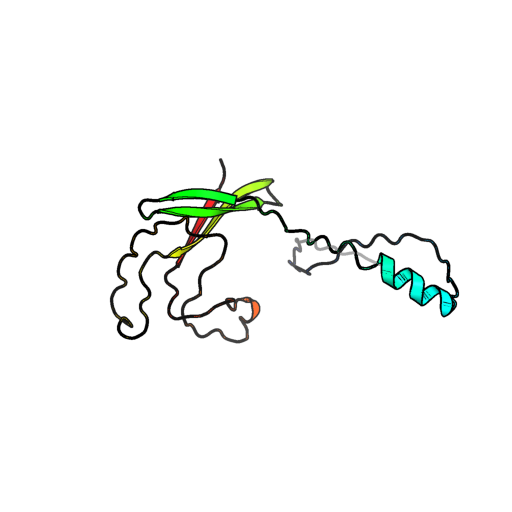.878 6.232 22.777 1.00 90.56 78 THR A O 1
ATOM 634 N N . GLY A 1 79 ? -8.247 4.766 22.338 1.00 90.56 79 GLY A N 1
ATOM 635 C CA . GLY A 1 79 ? -9.120 3.596 22.228 1.00 90.56 79 GLY A CA 1
ATOM 636 C C . GLY A 1 79 ? -9.907 3.520 20.915 1.00 90.56 79 GLY A C 1
ATOM 637 O O . GLY A 1 79 ? -10.668 2.567 20.728 1.00 90.56 79 GLY A O 1
ATOM 638 N N . GLU A 1 80 ? -9.740 4.498 20.022 1.00 91.31 80 GLU A N 1
ATOM 639 C CA . GLU A 1 80 ? -10.435 4.578 18.739 1.00 91.31 80 GLU A CA 1
ATOM 640 C C . GLU A 1 80 ? -9.827 3.618 17.718 1.00 91.31 80 GLU A C 1
ATOM 642 O O . GLU A 1 80 ? -8.633 3.314 17.749 1.00 91.31 80 GLU A O 1
ATOM 647 N N . ASN A 1 81 ? -10.661 3.148 16.791 1.00 94.12 81 ASN A N 1
ATOM 648 C CA . ASN A 1 81 ? -10.197 2.303 15.700 1.00 94.12 81 ASN A CA 1
ATOM 649 C C . ASN A 1 81 ? -9.805 3.161 14.492 1.00 94.12 81 ASN A C 1
ATOM 651 O O . ASN A 1 81 ? -10.501 4.110 14.130 1.00 94.12 81 ASN A O 1
ATOM 655 N N . LEU A 1 82 ? -8.734 2.755 13.827 1.00 94.69 82 LEU A N 1
ATOM 656 C CA . LEU A 1 82 ? -8.221 3.298 12.584 1.00 94.69 82 LEU A CA 1
ATOM 657 C C . LEU A 1 82 ? -8.224 2.181 11.543 1.00 94.69 82 LEU A C 1
ATOM 659 O O . LEU A 1 82 ? -7.681 1.103 11.771 1.00 94.69 82 LEU A O 1
ATOM 663 N N . TYR A 1 83 ? -8.842 2.427 10.396 1.00 96.56 83 TYR A N 1
ATOM 664 C CA . TYR A 1 83 ? -8.725 1.538 9.249 1.00 96.56 83 TYR A CA 1
ATOM 665 C C . TYR A 1 83 ? -7.470 1.894 8.467 1.00 96.56 83 TYR A C 1
ATOM 667 O O . TYR A 1 83 ? -7.306 3.042 8.049 1.00 96.56 83 TYR A O 1
ATOM 675 N N . GLU A 1 84 ? -6.604 0.908 8.265 1.00 97.38 84 GLU A N 1
ATOM 676 C CA . GLU A 1 84 ? -5.356 1.054 7.531 1.00 97.38 84 GLU A CA 1
ATOM 677 C C . GLU A 1 84 ? -5.407 0.217 6.257 1.00 97.38 84 GLU A C 1
ATOM 679 O O . GLU A 1 84 ? -5.627 -0.993 6.296 1.00 97.38 84 GLU A O 1
ATOM 684 N N . PHE A 1 85 ? -5.159 0.862 5.124 1.00 98.06 85 PHE A N 1
ATOM 685 C CA . PHE A 1 85 ? -4.950 0.192 3.850 1.00 98.06 85 PHE A CA 1
ATOM 686 C C . PHE A 1 85 ? -3.598 0.632 3.310 1.00 98.06 85 PHE A C 1
ATOM 688 O O . PHE A 1 85 ? -3.382 1.815 3.051 1.00 98.06 85 PHE A O 1
ATOM 695 N N . ARG A 1 86 ? -2.667 -0.301 3.174 1.00 98.06 86 ARG A N 1
ATOM 696 C CA . ARG A 1 86 ? -1.264 -0.040 2.861 1.00 98.06 86 ARG A CA 1
ATOM 697 C C . ARG A 1 86 ? -0.869 -0.747 1.573 1.00 98.06 86 ARG A C 1
ATOM 699 O O . ARG A 1 86 ? -1.480 -1.741 1.198 1.00 98.06 86 ARG A O 1
ATOM 706 N N . GLY A 1 87 ? 0.114 -0.194 0.868 1.00 97.81 87 GLY A N 1
ATOM 707 C CA . GLY A 1 87 ? 0.660 -0.833 -0.330 1.00 97.81 87 GLY A CA 1
ATOM 708 C C . GLY A 1 87 ? -0.318 -0.910 -1.508 1.00 97.81 87 GLY A C 1
ATOM 709 O O . GLY A 1 87 ? -0.178 -1.788 -2.354 1.00 97.81 87 GLY A O 1
ATOM 710 N N . ILE A 1 88 ? -1.307 -0.012 -1.598 1.00 98.19 88 ILE A N 1
ATOM 711 C CA . ILE A 1 88 ? -2.272 -0.028 -2.707 1.00 98.19 88 ILE A CA 1
ATOM 712 C C . ILE A 1 88 ? -1.590 0.526 -3.965 1.00 98.19 88 ILE A C 1
ATOM 714 O O . ILE A 1 88 ? -1.145 1.678 -3.941 1.00 98.19 88 ILE A O 1
ATOM 718 N N . PRO A 1 89 ? -1.524 -0.222 -5.078 1.00 97.44 89 PRO A N 1
ATOM 719 C CA . PRO A 1 89 ? -0.904 0.263 -6.299 1.00 97.44 89 PRO A CA 1
ATOM 720 C C . PRO A 1 89 ? -1.809 1.302 -6.970 1.00 97.44 89 PRO A C 1
ATOM 722 O O . PRO A 1 89 ? -3.007 1.078 -7.158 1.00 97.44 89 PRO A O 1
ATOM 725 N N . TYR A 1 90 ? -1.239 2.450 -7.340 1.00 96.38 90 TYR A N 1
ATOM 726 C CA . TYR A 1 90 ? -1.981 3.517 -8.032 1.00 96.38 90 TYR A CA 1
ATOM 727 C C . TYR A 1 90 ? -1.558 3.705 -9.492 1.00 96.38 90 TYR A C 1
ATOM 729 O O . TYR A 1 90 ? -2.262 4.367 -10.257 1.00 96.38 90 TYR A O 1
ATOM 737 N N . ALA A 1 91 ? -0.420 3.135 -9.888 1.00 96.88 91 ALA A N 1
ATOM 738 C CA . ALA A 1 91 ? 0.069 3.127 -11.260 1.00 96.88 91 ALA A CA 1
ATOM 739 C C . ALA A 1 91 ? 0.873 1.849 -11.542 1.00 96.88 91 ALA A C 1
ATOM 741 O O . ALA A 1 91 ? 1.378 1.211 -10.620 1.00 96.88 91 ALA A O 1
ATOM 742 N N . THR A 1 92 ? 0.993 1.468 -12.815 1.00 95.75 92 THR A N 1
ATOM 743 C CA . THR A 1 92 ? 1.843 0.338 -13.209 1.00 95.75 92 THR A CA 1
ATOM 744 C C . THR A 1 92 ? 3.316 0.665 -12.954 1.00 95.75 92 THR A C 1
ATOM 746 O O . THR A 1 92 ? 3.705 1.819 -13.176 1.00 95.75 92 THR A O 1
ATOM 749 N N . PRO A 1 93 ? 4.159 -0.326 -12.624 1.00 94.31 93 PRO A N 1
ATOM 750 C CA . PRO A 1 93 ? 5.574 -0.096 -12.348 1.00 94.31 93 PRO A CA 1
ATOM 751 C C . PRO A 1 93 ? 6.294 0.589 -13.522 1.00 94.31 93 PRO A C 1
ATOM 753 O O . PRO A 1 93 ? 6.187 0.160 -14.674 1.00 94.31 93 PRO A O 1
ATOM 756 N N . THR A 1 94 ? 7.070 1.638 -13.239 1.00 93.88 94 THR A N 1
ATOM 757 C CA . THR A 1 94 ? 7.888 2.358 -14.237 1.00 93.88 94 THR A CA 1
ATOM 758 C C . THR A 1 94 ? 9.320 1.820 -14.282 1.00 93.88 94 THR A C 1
ATOM 760 O O . THR A 1 94 ? 10.287 2.579 -14.206 1.00 93.88 94 THR A O 1
ATOM 763 N N . THR A 1 95 ? 9.461 0.497 -14.357 1.00 94.00 95 THR A N 1
ATOM 764 C CA . THR A 1 95 ? 10.753 -0.204 -14.326 1.00 94.00 95 THR A CA 1
ATOM 765 C C . THR A 1 95 ? 11.233 -0.575 -15.734 1.00 94.00 95 THR A C 1
ATOM 767 O O . THR A 1 95 ? 10.466 -0.577 -16.705 1.00 94.00 95 THR A O 1
ATOM 770 N N . GLY A 1 96 ? 12.528 -0.872 -15.878 1.00 92.75 96 GLY A N 1
ATOM 771 C CA . GLY A 1 96 ? 13.103 -1.355 -17.139 1.00 92.75 96 GLY A CA 1
ATOM 772 C C . GLY A 1 96 ? 12.860 -0.406 -18.321 1.00 92.75 96 GLY A C 1
ATOM 773 O O . GLY A 1 96 ? 13.261 0.754 -18.292 1.00 92.75 96 GLY A O 1
ATOM 774 N N . ALA A 1 97 ? 12.191 -0.891 -19.372 1.00 95.94 97 ALA A N 1
ATOM 775 C CA . ALA A 1 97 ? 11.901 -0.101 -20.575 1.00 95.94 97 ALA A CA 1
ATOM 776 C C . ALA A 1 97 ? 10.923 1.067 -20.338 1.00 95.94 97 ALA A C 1
ATOM 778 O O . ALA A 1 97 ? 10.902 2.004 -21.132 1.00 95.94 97 ALA A O 1
ATOM 779 N N . LYS A 1 98 ? 10.132 1.027 -19.254 1.00 94.94 98 LYS A N 1
ATOM 780 C CA . LYS A 1 98 ? 9.223 2.113 -18.844 1.00 94.94 98 LYS A CA 1
ATOM 781 C C . LYS A 1 98 ? 9.891 3.119 -17.899 1.00 94.94 98 LYS A C 1
ATOM 783 O O . LYS A 1 98 ? 9.241 4.015 -17.362 1.00 94.94 98 LYS A O 1
ATOM 788 N N . ARG A 1 99 ? 11.196 2.989 -17.658 1.00 95.94 99 ARG A N 1
ATOM 789 C CA . ARG A 1 99 ? 11.914 3.939 -16.815 1.00 95.94 99 ARG A CA 1
ATOM 790 C C . ARG A 1 99 ? 11.892 5.325 -17.458 1.00 95.94 99 ARG A C 1
ATOM 792 O O . ARG A 1 99 ? 12.136 5.473 -18.652 1.00 95.94 99 ARG A O 1
ATOM 799 N N . PHE A 1 100 ? 11.611 6.338 -16.640 1.00 94.62 100 PHE A N 1
ATOM 800 C CA . PHE A 1 100 ? 11.479 7.744 -17.047 1.00 94.62 100 PHE A CA 1
ATOM 801 C C . PHE A 1 100 ? 10.297 8.054 -17.976 1.00 94.62 100 PHE A C 1
ATOM 803 O O . PHE A 1 100 ? 10.206 9.166 -18.498 1.00 94.62 100 PHE A O 1
ATOM 810 N N . THR A 1 101 ? 9.371 7.114 -18.165 1.00 96.06 101 THR A N 1
ATOM 811 C CA . THR A 1 101 ? 8.095 7.408 -18.816 1.00 96.06 101 THR A CA 1
ATOM 812 C C . THR A 1 101 ? 7.065 7.851 -17.785 1.00 96.06 101 THR A C 1
ATOM 814 O O . THR A 1 101 ? 7.214 7.637 -16.581 1.00 96.06 101 THR A O 1
ATOM 817 N N . LYS A 1 102 ? 5.988 8.481 -18.257 1.00 96.50 102 LYS A N 1
ATOM 818 C CA . LYS A 1 102 ? 4.840 8.789 -17.404 1.00 96.50 102 LYS A CA 1
ATOM 819 C C . LYS A 1 102 ? 4.250 7.478 -16.842 1.00 96.50 102 LYS A C 1
ATOM 821 O O . LYS A 1 102 ? 4.122 6.531 -17.619 1.00 96.50 102 LYS A O 1
ATOM 826 N N . PRO A 1 103 ? 3.862 7.424 -15.554 1.00 96.31 103 PRO A N 1
ATOM 827 C CA . PRO A 1 103 ? 3.147 6.278 -15.005 1.00 96.31 103 PRO A CA 1
ATOM 828 C C . PRO A 1 103 ? 1.808 6.055 -15.716 1.00 96.31 103 PRO A C 1
ATOM 830 O O . PRO A 1 103 ? 1.080 7.012 -16.006 1.00 96.31 103 PRO A O 1
ATOM 833 N N . GLU A 1 104 ? 1.482 4.793 -15.979 1.00 96.88 104 GLU A N 1
ATOM 834 C CA . GLU A 1 104 ? 0.206 4.379 -16.567 1.00 96.88 104 GLU A CA 1
ATOM 835 C C . GLU A 1 104 ? -0.752 3.894 -15.464 1.00 96.88 104 GLU A C 1
ATOM 837 O O . GLU A 1 104 ? -0.286 3.407 -14.432 1.00 96.88 104 GLU A O 1
ATOM 842 N N . PRO A 1 105 ? -2.080 4.030 -15.633 1.00 96.44 105 PRO A N 1
ATOM 843 C CA . PRO A 1 105 ? -3.050 3.511 -14.669 1.00 96.44 105 PRO A CA 1
ATOM 844 C C . PRO A 1 105 ? -2.921 1.996 -14.486 1.00 96.44 105 PRO A C 1
ATOM 846 O O . PRO A 1 105 ? -2.657 1.286 -15.452 1.00 96.44 105 PRO A O 1
ATOM 849 N N . VAL A 1 106 ? -3.151 1.502 -13.268 1.00 96.38 106 VAL A N 1
ATOM 850 C CA . VAL A 1 106 ? -3.255 0.056 -13.021 1.00 96.38 106 VAL A CA 1
ATOM 851 C C . VAL A 1 106 ? -4.552 -0.512 -13.585 1.00 96.38 106 VAL A C 1
ATOM 853 O O . VAL A 1 106 ? -5.597 0.145 -13.552 1.00 96.38 106 VAL A O 1
ATOM 856 N N . ASP A 1 107 ? -4.485 -1.753 -14.057 1.00 95.69 107 ASP A N 1
ATOM 857 C CA . ASP A 1 107 ? -5.674 -2.510 -14.424 1.00 95.69 107 ASP A CA 1
ATOM 858 C C . ASP A 1 107 ? -6.475 -2.910 -13.171 1.00 95.69 107 ASP A C 1
ATOM 860 O O . ASP A 1 107 ? -5.887 -3.150 -12.111 1.00 95.69 107 ASP A O 1
ATOM 864 N N . PRO A 1 108 ? -7.813 -3.022 -13.273 1.00 96.81 108 PRO A N 1
ATOM 865 C CA . PRO A 1 108 ? -8.624 -3.591 -12.207 1.00 96.81 108 PRO A CA 1
ATOM 866 C C . PRO A 1 108 ? -8.191 -5.022 -11.858 1.00 96.81 108 PRO A C 1
ATOM 868 O O . PRO A 1 108 ? -7.923 -5.838 -12.745 1.00 96.81 108 PRO A O 1
ATOM 871 N N . TRP A 1 109 ? -8.188 -5.354 -10.571 1.00 96.44 109 TRP A N 1
ATOM 872 C CA . TRP A 1 109 ? -7.924 -6.703 -10.077 1.00 96.44 109 TRP A CA 1
ATOM 873 C C . TRP A 1 109 ? -9.228 -7.478 -9.851 1.00 96.44 109 TRP A C 1
ATOM 875 O O . TRP A 1 109 ? -10.276 -6.910 -9.545 1.00 96.44 109 TRP A O 1
ATOM 885 N N . LYS A 1 110 ? -9.171 -8.803 -10.041 1.00 94.94 110 LYS A N 1
ATOM 886 C CA . LYS A 1 110 ? -10.339 -9.691 -9.893 1.00 94.94 110 LYS A CA 1
ATOM 887 C C . LYS A 1 110 ? -10.544 -10.157 -8.456 1.00 94.94 110 LYS A C 1
ATOM 889 O O . LYS A 1 110 ? -11.677 -10.194 -7.989 1.00 94.94 110 LYS A O 1
ATOM 894 N N . ASP A 1 111 ? -9.453 -10.522 -7.796 1.00 97.00 111 ASP A N 1
ATOM 895 C CA . ASP A 1 111 ? -9.454 -11.020 -6.425 1.00 97.00 111 ASP A CA 1
ATOM 896 C C . ASP A 1 111 ? -9.187 -9.879 -5.449 1.00 97.00 111 ASP A C 1
ATOM 898 O O . ASP A 1 111 ? -8.547 -8.896 -5.811 1.00 97.00 111 ASP A O 1
ATOM 902 N N . THR A 1 112 ? -9.645 -10.007 -4.205 1.00 98.00 112 THR A N 1
ATOM 903 C CA . THR A 1 112 ? -9.404 -8.985 -3.180 1.00 98.00 112 THR A CA 1
ATOM 904 C C . THR A 1 112 ? -7.906 -8.752 -2.988 1.00 98.00 112 THR A C 1
ATOM 906 O O . THR A 1 112 ? -7.179 -9.659 -2.581 1.00 98.00 112 THR A O 1
ATOM 909 N N . LEU A 1 113 ? -7.458 -7.521 -3.235 1.00 98.19 113 LEU A N 1
ATOM 910 C CA . LEU A 1 113 ? -6.078 -7.109 -3.010 1.00 98.19 113 LEU A CA 1
ATOM 911 C C . LEU A 1 113 ? -5.794 -7.056 -1.505 1.00 98.19 113 LEU A C 1
ATOM 913 O O . LEU A 1 113 ? -6.523 -6.403 -0.754 1.00 98.19 113 LEU A O 1
ATOM 917 N N . ASP A 1 114 ? -4.722 -7.714 -1.070 1.00 98.06 114 ASP A N 1
ATOM 918 C CA . ASP A 1 114 ? -4.242 -7.602 0.305 1.00 98.06 114 ASP A CA 1
ATOM 919 C C . ASP A 1 114 ? -3.483 -6.282 0.487 1.00 98.06 114 ASP A C 1
ATOM 921 O O . ASP A 1 114 ? -2.407 -6.090 -0.073 1.00 98.06 114 ASP A O 1
ATOM 925 N N . ALA A 1 115 ? -4.077 -5.368 1.249 1.00 97.88 115 ALA A N 1
ATOM 926 C CA . ALA A 1 115 ? -3.545 -4.054 1.578 1.00 97.88 115 ALA A CA 1
ATOM 927 C C . ALA A 1 115 ? -3.165 -3.977 3.069 1.00 97.88 115 ALA A C 1
ATOM 929 O O . ALA A 1 115 ? -3.340 -2.942 3.716 1.00 97.88 115 ALA A O 1
ATOM 930 N N . SER A 1 116 ? -2.700 -5.088 3.647 1.00 96.94 116 SER A N 1
ATOM 931 C CA . SER A 1 116 ? -2.240 -5.144 5.038 1.00 96.94 116 SER A CA 1
ATOM 932 C C . SER A 1 116 ? -0.779 -4.730 5.214 1.00 96.94 116 SER A C 1
ATOM 934 O O . SER A 1 116 ? -0.400 -4.352 6.316 1.00 96.94 116 SER A O 1
ATOM 936 N N . GLU A 1 117 ? 0.046 -4.712 4.167 1.00 96.50 117 GLU A N 1
ATOM 937 C CA . GLU A 1 117 ? 1.481 -4.406 4.260 1.00 96.50 117 GLU A CA 1
ATOM 938 C C . GLU A 1 117 ? 1.869 -3.149 3.478 1.00 96.50 117 GLU A C 1
ATOM 940 O O . GLU A 1 117 ? 1.221 -2.761 2.507 1.00 96.50 117 GLU A O 1
ATOM 945 N N . PHE A 1 118 ? 2.957 -2.498 3.892 1.00 97.12 118 PHE A N 1
ATOM 946 C CA . PHE A 1 118 ? 3.536 -1.408 3.114 1.00 97.12 118 PHE A CA 1
ATOM 947 C C . PHE A 1 118 ? 4.155 -1.932 1.810 1.00 97.12 118 PHE A C 1
ATOM 949 O O . PHE A 1 118 ? 4.827 -2.964 1.785 1.00 97.12 118 PHE A O 1
ATOM 956 N N . GLY A 1 119 ? 3.964 -1.170 0.731 1.00 96.38 119 GLY A N 1
ATOM 957 C CA . GLY A 1 119 ? 4.699 -1.369 -0.517 1.00 96.38 119 GLY A CA 1
ATOM 958 C C . GLY A 1 119 ? 6.171 -0.958 -0.392 1.00 96.38 119 GLY A C 1
ATOM 959 O O . GLY A 1 119 ? 6.593 -0.382 0.615 1.00 96.38 119 GLY A O 1
ATOM 960 N N . ALA A 1 120 ? 6.962 -1.226 -1.431 1.00 97.25 120 ALA A N 1
ATOM 961 C CA . ALA A 1 120 ? 8.363 -0.819 -1.452 1.00 97.25 120 ALA A CA 1
ATOM 962 C C . ALA A 1 120 ? 8.511 0.709 -1.534 1.00 97.25 120 ALA A C 1
ATOM 964 O O . ALA A 1 120 ? 7.733 1.405 -2.190 1.00 97.25 120 ALA A O 1
ATOM 965 N N . SER A 1 121 ? 9.552 1.234 -0.888 1.00 96.00 121 SER A N 1
ATOM 966 C CA . SER A 1 121 ? 9.980 2.621 -1.067 1.00 96.00 121 SER A CA 1
ATOM 967 C C . SER A 1 121 ? 10.750 2.793 -2.373 1.00 96.00 121 SER A C 1
ATOM 969 O O . SER A 1 121 ? 11.452 1.885 -2.817 1.00 96.00 121 SER A O 1
ATOM 971 N N . CYS A 1 122 ? 10.672 3.981 -2.972 1.00 96.25 122 CYS A N 1
ATOM 972 C CA . CYS A 1 122 ? 11.425 4.267 -4.190 1.00 96.25 122 CYS A CA 1
ATOM 973 C C . CYS A 1 122 ? 12.937 4.347 -3.931 1.00 96.25 122 CYS A C 1
ATOM 975 O O . CYS A 1 122 ? 13.349 4.704 -2.819 1.00 96.25 122 CYS A O 1
ATOM 977 N N . PRO A 1 123 ? 13.778 4.089 -4.953 1.00 94.81 123 PRO A N 1
ATOM 978 C CA . PRO A 1 123 ? 15.223 4.123 -4.801 1.00 94.81 123 PRO A CA 1
ATOM 979 C C . PRO A 1 123 ? 15.700 5.518 -4.404 1.00 94.81 123 PRO A C 1
ATOM 981 O O . PRO A 1 123 ? 15.529 6.490 -5.140 1.00 94.81 123 PRO A O 1
ATOM 984 N N . GLN A 1 124 ? 16.327 5.602 -3.236 1.00 94.12 124 GLN A N 1
ATOM 985 C CA . GLN A 1 124 ? 16.908 6.827 -2.706 1.00 94.12 124 GLN A CA 1
ATOM 986 C C . GLN A 1 124 ? 18.170 6.518 -1.901 1.00 94.12 124 GLN A C 1
ATOM 988 O O . GLN A 1 124 ? 18.332 5.431 -1.346 1.00 94.12 124 GLN A O 1
ATOM 993 N N . TYR A 1 125 ? 19.080 7.486 -1.832 1.00 92.94 125 TYR A N 1
ATOM 994 C CA . TYR A 1 125 ? 20.242 7.372 -0.961 1.00 92.94 125 TYR A CA 1
ATOM 995 C C . TYR A 1 125 ? 19.840 7.696 0.482 1.00 92.94 125 TYR A C 1
ATOM 997 O O . TYR A 1 125 ? 19.416 8.814 0.767 1.00 92.94 125 TYR A O 1
ATOM 1005 N N . MET A 1 126 ? 20.009 6.729 1.385 1.00 91.00 126 MET A N 1
ATOM 1006 C CA . MET A 1 126 ? 19.788 6.892 2.824 1.00 91.00 126 MET A CA 1
ATOM 1007 C C . MET A 1 126 ? 21.139 6.904 3.553 1.00 91.00 126 MET A C 1
ATOM 1009 O O . MET A 1 126 ? 21.806 5.864 3.578 1.00 91.00 126 MET A O 1
ATOM 1013 N N . PRO A 1 127 ? 21.566 8.034 4.147 1.00 91.25 127 PRO A N 1
ATOM 1014 C CA . PRO A 1 127 ? 22.806 8.084 4.914 1.00 91.25 127 PRO A CA 1
ATOM 1015 C C . PRO A 1 127 ? 22.687 7.261 6.206 1.00 91.25 127 PRO A C 1
ATOM 1017 O O . PRO A 1 127 ? 21.599 7.105 6.756 1.00 91.25 127 PRO A O 1
ATOM 1020 N N . ASP A 1 128 ? 23.811 6.781 6.742 1.00 90.62 128 ASP A N 1
ATOM 1021 C CA . ASP A 1 128 ? 23.811 5.902 7.926 1.00 90.62 128 ASP A CA 1
ATOM 1022 C C . ASP A 1 128 ? 23.254 6.560 9.193 1.00 90.62 128 ASP A C 1
ATOM 1024 O O . ASP A 1 128 ? 22.712 5.878 10.057 1.00 90.62 128 ASP A O 1
ATOM 1028 N N . VAL A 1 129 ? 23.295 7.892 9.280 1.00 92.31 129 VAL A N 1
ATOM 1029 C CA . VAL A 1 129 ? 22.646 8.646 10.368 1.00 92.31 129 VAL A CA 1
ATOM 1030 C C . VAL A 1 129 ? 21.115 8.513 10.367 1.00 92.31 129 VAL A C 1
ATOM 1032 O O . VAL A 1 129 ? 20.479 8.872 11.350 1.00 92.31 129 VAL A O 1
ATOM 1035 N N . MET A 1 130 ? 20.526 8.002 9.281 1.00 90.94 130 MET A N 1
ATOM 1036 C CA . MET A 1 130 ? 19.097 7.707 9.126 1.00 90.94 130 MET A CA 1
ATOM 1037 C C . MET A 1 130 ? 18.825 6.195 9.093 1.00 90.94 130 MET A C 1
ATOM 1039 O O . MET A 1 130 ? 17.832 5.764 8.513 1.00 90.94 130 MET A O 1
ATOM 1043 N N . ALA A 1 131 ? 19.701 5.371 9.683 1.00 86.62 131 ALA A N 1
ATOM 1044 C CA . ALA A 1 131 ? 19.544 3.915 9.688 1.00 86.62 131 ALA A CA 1
ATOM 1045 C C . ALA A 1 131 ? 18.175 3.458 10.225 1.00 86.62 131 ALA A C 1
ATOM 1047 O O . ALA A 1 131 ? 17.578 2.562 9.635 1.00 86.62 131 ALA A O 1
ATOM 1048 N N . ASP A 1 132 ? 17.650 4.126 11.255 1.00 89.19 132 ASP A N 1
ATOM 1049 C CA . ASP A 1 132 ? 16.346 3.813 11.863 1.00 89.19 132 ASP A CA 1
ATOM 1050 C C . ASP A 1 132 ? 15.146 4.132 10.950 1.00 89.19 132 ASP A C 1
ATOM 1052 O O . ASP A 1 132 ? 14.031 3.697 11.216 1.00 89.19 132 ASP A O 1
ATOM 1056 N N . LEU A 1 133 ? 15.363 4.893 9.871 1.00 87.56 133 LEU A N 1
ATOM 1057 C CA . LEU A 1 133 ? 14.347 5.252 8.876 1.00 87.56 133 LEU A CA 1
ATOM 1058 C C . LEU A 1 133 ? 14.478 4.436 7.585 1.00 87.56 133 LEU A C 1
ATOM 1060 O O . LEU A 1 133 ? 13.757 4.701 6.620 1.00 87.56 133 LEU A O 1
ATOM 1064 N N . LYS A 1 134 ? 15.423 3.488 7.517 1.00 89.88 134 LYS A N 1
ATOM 1065 C CA . LYS A 1 134 ? 15.608 2.675 6.314 1.00 89.88 134 LYS A CA 1
ATOM 1066 C C . LYS A 1 134 ? 14.354 1.821 6.083 1.00 89.88 134 LYS A C 1
ATOM 1068 O O . LYS A 1 134 ? 13.928 1.125 6.999 1.00 89.88 134 LYS A O 1
ATOM 1073 N N . PRO A 1 135 ? 13.768 1.865 4.875 1.00 90.81 135 PRO A N 1
ATOM 1074 C CA . PRO A 1 135 ? 12.590 1.070 4.568 1.00 90.81 135 PRO A CA 1
ATOM 1075 C C . PRO A 1 135 ? 12.953 -0.413 4.476 1.00 90.81 135 PRO A C 1
ATOM 1077 O O . PRO A 1 135 ? 14.058 -0.758 4.054 1.00 90.81 135 PRO A O 1
ATOM 1080 N N . ASP A 1 136 ? 11.989 -1.280 4.780 1.00 90.81 136 ASP A N 1
ATOM 1081 C CA . ASP A 1 136 ? 12.163 -2.736 4.680 1.00 90.81 136 ASP A CA 1
ATOM 1082 C C . ASP A 1 136 ? 12.473 -3.188 3.246 1.00 90.81 136 ASP A C 1
ATOM 1084 O O . ASP A 1 136 ? 13.235 -4.129 3.022 1.00 90.81 136 ASP A O 1
ATOM 1088 N N . LYS A 1 137 ? 11.875 -2.507 2.261 1.00 94.88 137 LYS A N 1
ATOM 1089 C CA . LYS A 1 137 ? 12.034 -2.777 0.828 1.00 94.88 137 LYS A CA 1
ATOM 1090 C C . LYS A 1 137 ? 12.268 -1.471 0.077 1.00 94.88 137 LYS A C 1
ATOM 1092 O O . LYS A 1 137 ? 11.546 -0.493 0.284 1.00 94.88 137 LYS A O 1
ATOM 1097 N N . MET A 1 138 ? 13.258 -1.467 -0.814 1.00 95.25 138 MET A N 1
ATOM 1098 C CA . MET A 1 138 ? 13.567 -0.337 -1.690 1.00 95.25 138 MET A CA 1
ATOM 1099 C C . MET A 1 138 ? 13.782 -0.820 -3.126 1.00 95.25 138 MET A C 1
ATOM 1101 O O . MET A 1 138 ? 14.795 -1.451 -3.422 1.00 95.25 138 MET A O 1
ATOM 1105 N N . GLU A 1 139 ? 12.828 -0.527 -4.008 1.00 96.06 139 GLU A N 1
ATOM 1106 C CA . GLU A 1 139 ? 12.738 -1.088 -5.363 1.00 96.06 139 GLU A CA 1
ATOM 1107 C C . GLU A 1 139 ? 12.223 -0.034 -6.359 1.00 96.06 139 GLU A C 1
ATOM 1109 O O . GLU A 1 139 ? 11.623 0.959 -5.959 1.00 96.06 139 GLU A O 1
ATOM 1114 N N . GLU A 1 140 ? 12.464 -0.217 -7.666 1.00 95.94 140 GLU A N 1
ATOM 1115 C CA . GLU A 1 140 ? 11.902 0.684 -8.696 1.00 95.94 140 GLU A CA 1
ATOM 1116 C C . GLU A 1 140 ? 10.379 0.511 -8.861 1.00 95.94 140 GLU A C 1
ATOM 1118 O O . GLU A 1 140 ? 9.704 1.433 -9.322 1.00 95.94 140 GLU A O 1
ATOM 1123 N N . ASP A 1 141 ? 9.833 -0.649 -8.485 1.00 96.25 141 ASP A N 1
ATOM 1124 C CA . ASP A 1 141 ? 8.392 -0.837 -8.333 1.00 96.25 141 ASP A CA 1
ATOM 1125 C C . ASP A 1 141 ? 7.961 -0.310 -6.960 1.00 96.25 141 ASP A C 1
ATOM 1127 O O . ASP A 1 141 ? 8.008 -1.018 -5.960 1.00 96.25 141 ASP A O 1
ATOM 1131 N N . CYS A 1 142 ? 7.636 0.981 -6.899 1.00 96.94 142 CYS A N 1
ATOM 1132 C CA . CYS A 1 142 ? 7.355 1.699 -5.653 1.00 96.94 142 CYS A CA 1
ATOM 1133 C C . CYS A 1 142 ? 6.099 2.584 -5.729 1.00 96.94 142 CYS A C 1
ATOM 1135 O O . CYS A 1 142 ? 5.888 3.452 -4.880 1.00 96.94 142 CYS A O 1
ATOM 1137 N N . LEU A 1 143 ? 5.265 2.417 -6.762 1.00 97.50 143 LEU A N 1
ATOM 1138 C CA . LEU A 1 143 ? 4.104 3.280 -7.018 1.00 97.50 143 LEU A CA 1
ATOM 1139 C C . LEU A 1 143 ? 2.876 2.827 -6.215 1.00 97.50 143 LEU A C 1
ATOM 1141 O O . LEU A 1 143 ? 1.828 2.474 -6.762 1.00 97.50 143 LEU A O 1
ATOM 1145 N N . PHE A 1 144 ? 3.025 2.887 -4.893 1.00 97.81 144 PHE A N 1
ATOM 1146 C CA . PHE A 1 144 ? 2.009 2.518 -3.915 1.00 97.81 144 PHE A CA 1
ATOM 1147 C C . PHE A 1 144 ? 1.562 3.721 -3.081 1.00 97.81 144 PHE A C 1
ATOM 1149 O O . PHE A 1 144 ? 2.311 4.680 -2.886 1.00 97.81 144 PHE A O 1
ATOM 1156 N N . LEU A 1 145 ? 0.337 3.665 -2.564 1.00 97.12 145 LEU A N 1
ATOM 1157 C CA . LEU A 1 145 ? -0.190 4.612 -1.587 1.00 97.12 145 LEU A CA 1
ATOM 1158 C C . LEU A 1 145 ? -0.714 3.886 -0.347 1.00 97.12 145 LEU A C 1
ATOM 1160 O O . LEU A 1 145 ? -1.031 2.696 -0.386 1.00 97.12 145 LEU A O 1
ATOM 1164 N N . ASN A 1 146 ? -0.829 4.639 0.745 1.00 97.94 146 ASN A N 1
ATOM 1165 C CA . ASN A 1 146 ? -1.406 4.180 2.003 1.00 97.94 146 ASN A CA 1
ATOM 1166 C C . ASN A 1 146 ? -2.562 5.115 2.390 1.00 97.94 146 ASN A C 1
ATOM 1168 O O . ASN A 1 146 ? -2.451 6.332 2.229 1.00 97.94 146 ASN A O 1
ATOM 1172 N N . ILE A 1 147 ? -3.662 4.557 2.891 1.00 97.69 147 ILE A N 1
ATOM 1173 C CA . ILE A 1 147 ? -4.879 5.265 3.296 1.00 97.69 147 ILE A CA 1
ATOM 1174 C C . ILE A 1 147 ? -5.175 4.917 4.754 1.00 97.69 147 ILE A C 1
ATOM 1176 O O . ILE A 1 147 ? -5.270 3.743 5.106 1.00 97.69 147 ILE A O 1
ATOM 1180 N N . PHE A 1 148 ? -5.368 5.945 5.580 1.00 96.38 148 PHE A N 1
ATOM 1181 C CA . PHE A 1 148 ? -5.713 5.819 6.994 1.00 96.38 148 PHE A CA 1
ATOM 1182 C C . PHE A 1 148 ? -7.033 6.545 7.248 1.00 96.38 148 PHE A C 1
ATOM 1184 O O . PHE A 1 148 ? -7.156 7.728 6.925 1.00 96.38 148 PHE A O 1
ATOM 1191 N N . VAL A 1 149 ? -8.029 5.838 7.785 1.00 95.19 149 VAL A N 1
ATOM 1192 C CA . VAL A 1 149 ? -9.384 6.370 7.989 1.00 95.19 149 VAL A CA 1
ATOM 1193 C C . VAL A 1 149 ? -9.810 6.157 9.442 1.00 95.19 149 VAL A C 1
ATOM 1195 O O . VAL A 1 149 ? -9.891 5.005 9.870 1.00 95.19 149 VAL A O 1
ATOM 1198 N N . PRO A 1 150 ? -10.095 7.218 10.218 1.00 91.81 150 PRO A N 1
ATOM 1199 C CA . PRO A 1 150 ? -10.642 7.058 11.561 1.00 91.81 150 PRO A CA 1
ATOM 1200 C C . PRO A 1 150 ? -12.048 6.450 11.487 1.00 91.81 150 PRO A C 1
ATOM 1202 O O . PRO A 1 150 ? -12.852 6.807 10.621 1.00 91.81 150 PRO A O 1
ATOM 1205 N N . LYS A 1 151 ? -12.349 5.515 12.390 1.00 77.38 151 LYS A N 1
ATOM 1206 C CA . LYS A 1 151 ? -13.681 4.921 12.513 1.00 77.38 151 LYS A CA 1
ATOM 1207 C C . LYS A 1 151 ? -14.564 5.851 13.350 1.00 77.38 151 LYS A C 1
ATOM 1209 O O . LYS A 1 151 ? -14.403 5.899 14.566 1.00 77.38 151 LYS A O 1
ATOM 1214 N N . ASN A 1 152 ? -15.464 6.575 12.683 1.00 61.25 152 ASN A N 1
ATOM 1215 C CA . ASN A 1 152 ? -16.499 7.398 13.326 1.00 61.25 152 ASN A CA 1
ATOM 1216 C C . ASN A 1 152 ? -17.519 6.558 14.105 1.00 61.25 152 ASN A C 1
ATOM 1218 O O . ASN A 1 152 ? -17.820 5.424 13.659 1.00 61.25 152 ASN A O 1
#

Secondary structure (DSSP, 8-state):
----------------------------------TTTHHHHHHHTTS----------EEEEEETTEEEEEEEEE-TTT--EEEEEEEEE-S----GGGTTSPPPPPPPPSSPEE-SSPPPBPP----GGGGGG--S-B-S---EEEEEEE--

InterPro domains:
  IPR002018 Carboxylesterase, type B [PF00135] (59-152)
  IPR019819 Carboxylesterase type B, conserved site [PS00941] (140-150)
  IPR029058 Alpha/Beta hydrolase fold [G3DSA:3.40.50.1820] (22-152)
  IPR029058 Alpha/Beta hydrolase fold [SSF53474] (58-151)
  IPR051093 Neuroligin and Bile salt-activated lipase [PTHR43903] (49-152)

Radius of gyration: 26.06 Å; chains: 1; bounding box: 40×68×74 Å

Sequence (152 aa):
MDRQRLIIDGYYWIFKTNSVHNRLNQQGKVFKMDERSLKTLLVIGLFTIGSTTDEQDTIVVDTKLGSIKGTVWKSEETGENLYEFRGIPYATPTTGAKRFTKPEPVDPWKDTLDASEFGASCPQYMPDVMADLKPDKMEEDCLFLNIFVPKN

pLDDT: mean 75.97, std 25.62, range [28.09, 98.38]